Protein AF-A0A3A3EQU9-F1 (afdb_monomer)

pLDDT: mean 72.27, std 22.23, range [27.16, 93.19]

Structure (mmCIF, N/CA/C/O backbone):
data_AF-A0A3A3EQU9-F1
#
_entry.id   AF-A0A3A3EQU9-F1
#
loop_
_atom_site.group_PDB
_atom_site.id
_atom_site.type_symbol
_atom_site.label_atom_id
_atom_site.label_alt_id
_atom_site.label_comp_id
_atom_site.label_asym_id
_atom_site.label_entity_id
_atom_site.label_seq_id
_atom_site.pdbx_PDB_ins_code
_atom_site.Cartn_x
_atom_site.Cartn_y
_atom_site.Cartn_z
_atom_site.occupancy
_atom_site.B_iso_or_equiv
_atom_site.auth_seq_id
_atom_site.auth_comp_id
_atom_site.auth_asym_id
_atom_site.auth_atom_id
_atom_site.pdbx_PDB_model_num
ATOM 1 N N . MET A 1 1 ? 1.429 27.288 -33.526 1.00 40.06 1 MET A N 1
ATOM 2 C CA . MET A 1 1 ? 0.238 26.461 -33.248 1.00 40.06 1 MET A CA 1
ATOM 3 C C . MET A 1 1 ? 0.697 25.029 -33.011 1.00 40.06 1 MET A C 1
ATOM 5 O O . MET A 1 1 ? 0.855 24.296 -33.966 1.00 40.06 1 MET A O 1
ATOM 9 N N . PHE A 1 2 ? 0.957 24.653 -31.758 1.00 28.98 2 PHE A N 1
ATOM 10 C CA . PHE A 1 2 ? 0.965 23.256 -31.315 1.00 28.98 2 PHE A CA 1
ATOM 11 C C . PHE A 1 2 ? 0.382 23.231 -29.905 1.00 28.98 2 PHE A C 1
ATOM 13 O O . PHE A 1 2 ? 0.707 24.063 -29.060 1.00 28.98 2 PHE A O 1
ATOM 20 N N . LYS A 1 3 ? -0.627 22.377 -29.758 1.00 27.16 3 LYS A N 1
ATOM 21 C CA . LYS A 1 3 ? -1.612 22.348 -28.683 1.00 27.16 3 LYS A CA 1
ATOM 22 C C . LYS A 1 3 ? -1.062 21.659 -27.434 1.00 27.16 3 LYS A C 1
ATOM 24 O O . LYS A 1 3 ? -0.325 20.685 -27.522 1.00 27.16 3 LYS A O 1
ATOM 29 N N . LYS A 1 4 ? -1.521 22.186 -26.296 1.00 39.56 4 LYS A N 1
ATOM 30 C CA . LYS A 1 4 ? -1.505 21.641 -24.934 1.00 39.56 4 LYS A CA 1
ATOM 31 C C . LYS A 1 4 ? -1.484 20.106 -24.891 1.00 39.56 4 LYS A C 1
ATOM 33 O O . LYS A 1 4 ? -2.463 19.477 -25.285 1.00 39.56 4 LYS A O 1
ATOM 38 N N . ILE A 1 5 ? -0.432 19.545 -24.296 1.00 37.97 5 ILE A N 1
ATOM 39 C CA . ILE A 1 5 ? -0.501 18.250 -23.619 1.00 37.97 5 ILE A CA 1
ATOM 40 C C . ILE A 1 5 ? -0.378 18.533 -22.119 1.00 37.97 5 ILE A C 1
ATOM 42 O O . ILE A 1 5 ? 0.567 19.146 -21.634 1.00 37.97 5 ILE A O 1
ATOM 46 N N . THR A 1 6 ? -1.460 18.165 -21.452 1.00 34.75 6 THR A N 1
ATOM 47 C CA . THR A 1 6 ? -1.853 18.259 -20.047 1.00 34.75 6 THR A CA 1
ATOM 48 C C . THR A 1 6 ? -0.735 18.094 -19.016 1.00 34.75 6 THR A C 1
ATOM 50 O O . THR A 1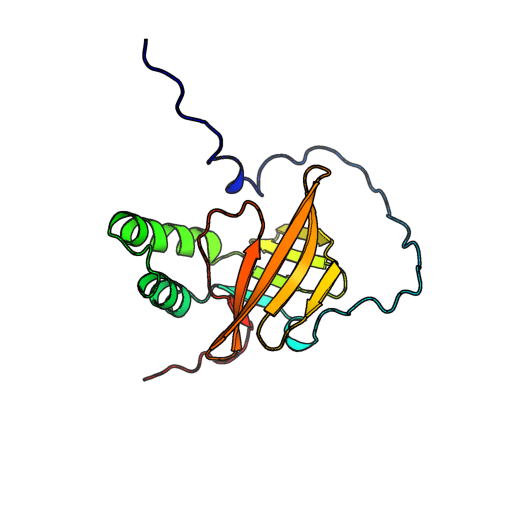 6 ? -0.224 17.003 -18.780 1.00 34.75 6 THR A O 1
ATOM 53 N N . PHE A 1 7 ? -0.489 19.191 -18.303 1.00 32.81 7 PHE A N 1
ATOM 54 C CA . PHE A 1 7 ? 0.345 19.360 -17.109 1.00 32.81 7 PHE A CA 1
ATOM 55 C C . PHE A 1 7 ? -0.277 18.717 -15.842 1.00 32.81 7 PHE A C 1
ATOM 57 O O . PHE A 1 7 ? -0.154 19.253 -14.750 1.00 32.81 7 PHE A O 1
ATOM 64 N N . ASN A 1 8 ? -0.987 17.588 -15.975 1.00 29.30 8 ASN A N 1
ATOM 65 C CA . ASN A 1 8 ? -1.735 16.958 -14.869 1.00 29.30 8 ASN A CA 1
ATOM 66 C C . ASN A 1 8 ? -1.051 15.717 -14.274 1.00 29.30 8 ASN A C 1
ATOM 68 O O . ASN A 1 8 ? -1.497 15.211 -13.252 1.00 29.30 8 ASN A O 1
ATOM 72 N N . ALA A 1 9 ? 0.044 15.232 -14.867 1.00 34.31 9 ALA A N 1
ATOM 73 C CA . ALA A 1 9 ? 0.765 14.058 -14.357 1.00 34.31 9 ALA A CA 1
ATOM 74 C C . ALA A 1 9 ? 1.840 14.399 -13.307 1.00 34.31 9 ALA A C 1
ATOM 76 O O . ALA A 1 9 ? 2.336 13.509 -12.626 1.00 34.31 9 ALA A O 1
ATOM 77 N N . ILE A 1 10 ? 2.193 15.681 -13.159 1.00 34.59 10 ILE A N 1
ATOM 78 C CA . ILE A 1 10 ? 3.222 16.130 -12.207 1.00 34.59 10 ILE A CA 1
ATOM 79 C C . ILE A 1 10 ? 2.636 16.305 -10.795 1.00 34.59 10 ILE A C 1
ATOM 81 O O . ILE A 1 10 ? 3.365 16.210 -9.817 1.00 34.59 10 ILE A O 1
ATOM 85 N N . VAL A 1 11 ? 1.316 16.460 -10.658 1.00 35.59 11 VAL A N 1
ATOM 86 C CA . VAL A 1 11 ? 0.663 16.781 -9.374 1.00 35.59 11 VAL A CA 1
ATOM 87 C C . VAL A 1 11 ? 0.610 15.592 -8.402 1.00 35.59 11 VAL A C 1
ATOM 89 O O . VAL A 1 11 ? 0.562 15.798 -7.199 1.00 35.59 11 VAL A O 1
ATOM 92 N N . LEU A 1 12 ? 0.735 14.348 -8.871 1.00 33.78 12 LEU A N 1
ATOM 93 C CA . LEU A 1 12 ? 0.678 13.167 -7.991 1.00 33.78 12 LEU A CA 1
ATOM 94 C C . LEU A 1 12 ? 2.035 12.658 -7.492 1.00 33.78 12 LEU A C 1
ATOM 96 O O . LEU A 1 12 ? 2.086 11.783 -6.633 1.00 33.78 12 LEU A O 1
ATOM 100 N N . LEU A 1 13 ? 3.126 13.251 -7.980 1.00 34.69 13 LEU A N 1
ATOM 101 C CA . LEU A 1 13 ? 4.461 13.119 -7.385 1.00 34.69 13 LEU A CA 1
ATOM 102 C C . LEU A 1 13 ? 4.712 14.204 -6.318 1.00 34.69 13 LEU A C 1
ATOM 104 O O . LEU A 1 13 ? 5.727 14.180 -5.627 1.00 34.69 13 LEU A O 1
ATOM 108 N N . VAL A 1 14 ? 3.761 15.135 -6.157 1.00 35.41 14 VAL A N 1
ATOM 109 C CA . VAL A 1 14 ? 3.770 16.221 -5.172 1.00 35.41 14 VAL A CA 1
ATOM 110 C C . VAL A 1 14 ? 2.799 15.885 -4.038 1.00 35.41 14 VAL A C 1
ATOM 112 O O . VAL A 1 14 ? 1.876 16.626 -3.742 1.00 35.41 14 VAL A O 1
ATOM 115 N N . PHE A 1 15 ? 3.061 14.791 -3.325 1.00 35.91 15 PHE A N 1
ATOM 116 C CA . PHE A 1 15 ? 2.687 14.729 -1.905 1.00 35.91 15 PHE A CA 1
ATOM 117 C C . PHE A 1 15 ? 3.688 15.512 -1.026 1.00 35.91 15 PHE A C 1
ATOM 119 O O . PHE A 1 15 ? 3.669 15.383 0.189 1.00 35.91 15 PHE A O 1
ATOM 126 N N . ASN A 1 16 ? 4.572 16.335 -1.622 1.00 33.75 16 ASN A N 1
ATOM 127 C CA . ASN A 1 16 ? 5.694 16.956 -0.909 1.00 33.75 16 ASN A CA 1
ATOM 128 C C . ASN A 1 16 ? 5.838 18.487 -0.994 1.00 33.75 16 ASN A C 1
ATOM 130 O O . ASN A 1 16 ? 6.739 19.010 -0.346 1.00 33.75 16 ASN A O 1
ATOM 134 N N . LEU A 1 17 ? 5.020 19.252 -1.728 1.00 39.00 17 LEU A N 1
ATOM 135 C CA . LEU A 1 17 ? 5.214 20.714 -1.801 1.00 39.00 17 LEU A CA 1
ATOM 136 C C . LEU A 1 17 ? 3.897 21.477 -2.010 1.00 39.00 17 LEU A C 1
ATOM 138 O O . LEU A 1 17 ? 3.588 21.881 -3.123 1.00 39.00 17 LEU A O 1
ATOM 142 N N . THR A 1 18 ? 3.127 21.679 -0.938 1.00 35.62 18 THR A N 1
ATOM 143 C CA . THR A 1 18 ? 2.531 22.980 -0.546 1.00 35.62 18 THR A CA 1
ATOM 144 C C . THR A 1 18 ? 1.682 22.804 0.719 1.00 35.62 18 THR A C 1
ATOM 146 O O . THR A 1 18 ? 0.470 22.670 0.659 1.00 35.62 18 THR A O 1
ATOM 149 N N . PHE A 1 19 ? 2.316 22.864 1.892 1.00 37.22 19 PHE A N 1
ATOM 150 C CA . PHE A 1 19 ? 1.612 23.216 3.128 1.00 37.22 19 PHE A CA 1
ATOM 151 C C . PHE A 1 19 ? 2.365 24.355 3.813 1.00 37.22 19 PHE A C 1
ATOM 153 O O . PHE A 1 19 ? 3.225 24.152 4.664 1.00 37.22 19 PHE A O 1
ATOM 160 N N . TYR A 1 20 ? 2.038 25.578 3.403 1.00 36.69 20 TYR A N 1
ATOM 161 C CA . TYR A 1 20 ? 2.008 26.709 4.320 1.00 36.69 20 TYR A CA 1
ATOM 162 C C . TYR A 1 20 ? 0.534 26.993 4.578 1.00 36.69 20 TYR A C 1
ATOM 164 O O . TYR A 1 20 ? -0.119 27.580 3.725 1.00 36.69 20 TYR A O 1
ATOM 172 N N . GLN A 1 21 ? 0.021 26.564 5.728 1.00 31.61 21 GLN A N 1
ATOM 173 C CA . GLN A 1 21 ? -0.722 27.422 6.649 1.00 31.61 21 GLN A CA 1
ATOM 174 C C . GLN A 1 21 ? -1.161 26.618 7.869 1.00 31.61 21 GLN A C 1
ATOM 176 O O . GLN A 1 21 ? -1.680 25.510 7.780 1.00 31.61 21 GLN A O 1
ATOM 181 N N . ALA A 1 22 ? -0.901 27.217 9.023 1.00 38.62 22 ALA A N 1
ATOM 182 C CA . ALA A 1 22 ? -1.367 26.773 10.312 1.00 38.62 22 ALA A CA 1
ATOM 183 C C . ALA A 1 22 ? -2.897 26.681 10.340 1.00 38.62 22 ALA A C 1
ATOM 185 O O . ALA A 1 22 ? -3.580 27.652 10.031 1.00 38.62 22 ALA A O 1
ATOM 186 N N . SER A 1 23 ? -3.420 25.569 10.842 1.00 32.91 23 SER A N 1
ATOM 187 C CA . SER A 1 23 ? -4.441 25.634 11.883 1.00 32.91 23 SER A CA 1
ATOM 188 C C . SER A 1 23 ? -4.410 24.339 12.686 1.00 32.91 23 SER A C 1
ATOM 190 O O . SER A 1 23 ? -4.533 23.241 12.155 1.00 32.91 23 SER A O 1
ATOM 192 N N . ALA A 1 24 ? -4.186 24.482 13.989 1.00 38.44 24 ALA A N 1
ATOM 193 C CA . ALA A 1 24 ? -4.546 23.459 14.945 1.00 38.44 24 ALA A CA 1
ATOM 194 C C . ALA A 1 24 ? -6.077 23.401 14.964 1.00 38.44 24 ALA A C 1
ATOM 196 O O . ALA A 1 24 ? -6.722 24.297 15.508 1.00 38.44 24 ALA A O 1
ATOM 197 N N . GLN A 1 25 ? -6.660 22.382 14.345 1.00 31.98 25 GLN A N 1
ATOM 198 C CA . GLN A 1 25 ? -8.048 22.016 14.579 1.00 31.98 25 GLN A CA 1
ATOM 199 C C . GLN A 1 25 ? -8.076 20.570 15.054 1.00 31.98 25 GLN A C 1
ATOM 201 O O . GLN A 1 25 ? -7.999 19.616 14.290 1.00 31.98 25 GLN A O 1
ATOM 206 N N . THR A 1 26 ? -8.152 20.433 16.375 1.00 36.81 26 THR A N 1
ATOM 207 C CA . THR A 1 26 ? -8.598 19.221 17.050 1.00 36.81 26 THR A CA 1
ATOM 208 C C . THR A 1 26 ? -9.982 18.861 16.519 1.00 36.81 26 THR A C 1
ATOM 210 O O . THR A 1 26 ? -10.977 19.462 16.931 1.00 36.81 26 THR A O 1
ATOM 213 N N . HIS A 1 27 ? -10.058 17.895 15.606 1.00 35.31 27 HIS A N 1
ATOM 214 C CA . HIS A 1 27 ? -11.323 17.260 15.273 1.00 35.31 27 HIS A CA 1
ATOM 215 C C . HIS A 1 27 ? -11.749 16.418 16.477 1.00 35.31 27 HIS A C 1
ATOM 217 O O . HIS A 1 27 ? -11.174 15.374 16.779 1.00 35.31 27 HIS A O 1
ATOM 223 N N . GLN A 1 28 ? -12.732 16.931 17.215 1.00 32.22 28 GLN A N 1
ATOM 224 C CA . GLN A 1 28 ? -13.440 16.175 18.236 1.00 32.22 28 GLN A CA 1
ATOM 225 C C . GLN A 1 28 ? -14.074 14.948 17.577 1.00 32.22 28 GLN A C 1
ATOM 227 O O . GLN A 1 28 ? -14.855 15.070 16.633 1.00 32.22 28 GLN A O 1
ATOM 232 N N . ALA A 1 29 ? -13.721 13.771 18.089 1.00 35.69 29 ALA A N 1
ATOM 233 C CA . ALA A 1 29 ? -14.305 12.503 17.693 1.00 35.69 29 ALA A CA 1
ATOM 234 C C . ALA A 1 29 ? -15.816 12.517 17.974 1.00 35.69 29 ALA A C 1
ATOM 236 O O . ALA A 1 29 ? -16.253 12.492 19.127 1.00 35.69 29 ALA A O 1
ATOM 237 N N . VAL A 1 30 ? -16.621 12.551 16.912 1.00 34.62 30 VAL A N 1
ATOM 238 C CA . VAL A 1 30 ? -18.055 12.265 16.993 1.00 34.62 30 VAL A CA 1
ATOM 239 C C . VAL A 1 30 ? -18.191 10.754 17.145 1.00 34.62 30 VAL A C 1
ATOM 241 O O . VAL A 1 30 ? -18.078 9.999 16.182 1.00 34.62 30 VAL A O 1
ATOM 244 N N . SER A 1 31 ? -18.392 10.312 18.385 1.00 33.41 31 SER A N 1
ATOM 245 C CA . SER A 1 31 ? -18.637 8.913 18.728 1.00 33.41 31 SER A CA 1
ATOM 246 C C . SER A 1 31 ? -20.008 8.475 18.210 1.00 33.41 31 SER A C 1
ATOM 248 O O . SER A 1 31 ? -21.036 8.630 18.864 1.00 33.41 31 SER A O 1
ATOM 250 N N . SER A 1 32 ? -20.016 7.910 17.007 1.00 33.59 32 SER A N 1
ATOM 251 C CA . SER A 1 32 ? -21.147 7.140 16.493 1.00 33.59 32 SER A CA 1
ATOM 252 C C . SER A 1 32 ? -20.857 5.673 16.784 1.00 33.59 32 SER A C 1
ATOM 254 O O . SER A 1 32 ? -19.922 5.115 16.219 1.00 33.59 32 SER A O 1
ATOM 256 N N . ILE A 1 33 ? -21.630 5.037 17.667 1.00 36.69 33 ILE A N 1
ATOM 257 C CA . ILE A 1 33 ? -21.578 3.582 17.869 1.00 36.69 33 ILE A CA 1
ATOM 258 C C . ILE A 1 33 ? -22.206 2.929 16.630 1.00 36.69 33 ILE A C 1
ATOM 260 O O . ILE A 1 33 ? -23.379 2.572 16.616 1.00 36.69 33 ILE A O 1
ATOM 264 N N . ASN A 1 34 ? -21.426 2.831 15.561 1.00 39.75 34 ASN A N 1
ATOM 265 C CA . ASN A 1 34 ? -21.659 1.907 14.465 1.00 39.75 34 ASN A CA 1
ATOM 266 C C . ASN A 1 34 ? -20.733 0.709 14.695 1.00 39.75 34 ASN A C 1
ATOM 268 O O . ASN A 1 34 ? -19.651 0.868 15.259 1.00 39.75 34 ASN A O 1
ATOM 272 N N . ASN A 1 35 ? -21.127 -0.489 14.261 1.00 46.19 35 ASN A N 1
ATOM 273 C CA . ASN A 1 35 ? -20.192 -1.607 14.100 1.00 46.19 35 ASN A CA 1
ATOM 274 C C . ASN A 1 35 ? -19.197 -1.242 12.983 1.00 46.19 35 ASN A C 1
ATOM 276 O O . ASN A 1 35 ? -19.287 -1.751 11.866 1.00 46.19 35 ASN A O 1
ATOM 280 N N . GLU A 1 36 ? -18.313 -0.284 13.245 1.00 62.53 36 GLU A N 1
ATOM 281 C CA . GLU A 1 36 ? -17.273 0.116 12.320 1.00 62.53 36 GLU A CA 1
ATOM 282 C C . GLU A 1 36 ? -16.295 -1.045 12.219 1.00 62.53 36 GLU A C 1
ATOM 284 O O . GLU A 1 36 ? -15.800 -1.572 13.219 1.00 62.53 36 GLU A O 1
ATOM 289 N N . LEU A 1 37 ? -16.082 -1.501 10.986 1.00 79.31 37 LEU A N 1
ATOM 290 C CA . LEU A 1 37 ? -15.053 -2.481 10.701 1.00 79.31 37 LEU A CA 1
ATOM 291 C C . LEU A 1 37 ? -13.727 -1.891 11.184 1.00 79.31 37 LEU A C 1
ATOM 293 O O . LEU A 1 37 ? -13.316 -0.824 10.733 1.00 79.31 37 LEU A O 1
ATOM 297 N N . SER A 1 38 ? -13.071 -2.575 12.113 1.00 84.75 38 SER A N 1
ATOM 298 C CA . SER A 1 38 ? -11.769 -2.156 12.613 1.00 84.75 38 SER A CA 1
ATOM 299 C C . SER A 1 38 ? -10.664 -2.581 11.655 1.00 84.75 38 SER A C 1
ATOM 301 O O . SER A 1 38 ? -10.773 -3.584 10.945 1.00 84.75 38 SER A O 1
ATOM 303 N N . VAL A 1 39 ? -9.568 -1.822 11.643 1.00 86.81 39 VAL A N 1
ATOM 304 C CA . VAL A 1 39 ? -8.387 -2.175 10.852 1.00 86.81 39 VAL A CA 1
ATOM 305 C C . VAL A 1 39 ? -7.849 -3.536 11.316 1.00 86.81 39 VAL A C 1
ATOM 307 O O . VAL A 1 39 ? -7.601 -3.713 12.510 1.00 86.81 39 VAL A O 1
ATOM 310 N N . PRO A 1 40 ? -7.654 -4.501 10.398 1.00 89.50 40 PRO A N 1
ATOM 311 C CA . PRO A 1 40 ? -7.153 -5.826 10.729 1.00 89.50 40 PRO A CA 1
ATOM 312 C C . PRO A 1 40 ? -5.801 -5.761 11.434 1.00 89.50 40 PRO A C 1
ATOM 314 O O . PRO A 1 40 ? -4.895 -5.069 10.968 1.00 89.50 40 PRO A O 1
ATOM 317 N N . GLU A 1 41 ? -5.624 -6.562 12.486 1.00 90.31 41 GLU A N 1
ATOM 318 C CA . GLU A 1 41 ? -4.375 -6.613 13.263 1.00 90.31 41 GLU A CA 1
ATOM 319 C C . GLU A 1 41 ? -3.137 -6.885 12.400 1.00 90.31 41 GLU A C 1
ATOM 321 O O . GLU A 1 41 ? -2.061 -6.356 12.665 1.00 90.31 41 GLU A O 1
ATOM 326 N N . GLU A 1 42 ? -3.283 -7.670 11.328 1.00 88.69 42 GLU A N 1
ATOM 327 C CA . GLU A 1 42 ? -2.183 -7.953 10.404 1.00 88.69 42 GLU A CA 1
ATOM 328 C C . GLU A 1 42 ? -1.641 -6.703 9.697 1.00 88.69 42 GLU A C 1
ATOM 330 O O . GLU A 1 42 ? -0.456 -6.674 9.361 1.00 88.69 42 GLU A O 1
ATOM 335 N N . LEU A 1 43 ? -2.476 -5.677 9.491 1.00 91.25 43 LEU A N 1
ATOM 336 C CA . LEU A 1 43 ? -2.071 -4.421 8.868 1.00 91.25 43 LEU A CA 1
ATOM 337 C C . LEU A 1 43 ? -1.405 -3.465 9.854 1.00 91.25 43 LEU A C 1
ATOM 339 O O . LEU A 1 43 ? -0.606 -2.652 9.390 1.00 91.25 43 LEU A O 1
ATOM 343 N N . LEU A 1 44 ? -1.681 -3.587 11.163 1.00 92.25 44 LEU A N 1
ATOM 344 C CA . LEU A 1 44 ? -1.225 -2.698 12.246 1.00 92.25 44 LEU A CA 1
ATOM 345 C C . LEU A 1 44 ? 0.284 -2.809 12.503 1.00 92.25 44 LEU A C 1
ATOM 347 O O . LEU A 1 44 ? 0.768 -3.302 13.523 1.00 92.25 44 LEU A O 1
ATOM 351 N N . THR A 1 45 ? 1.061 -2.394 11.516 1.00 92.12 45 THR A N 1
ATOM 352 C CA . THR A 1 45 ? 2.511 -2.466 11.499 1.00 92.12 45 THR A CA 1
ATOM 353 C C . THR A 1 45 ? 3.064 -1.475 10.481 1.00 92.12 45 THR A C 1
ATOM 355 O O . THR A 1 45 ? 2.329 -0.760 9.799 1.00 92.12 45 THR A O 1
ATOM 358 N N . THR A 1 46 ? 4.388 -1.422 10.386 1.00 92.75 46 THR A N 1
ATOM 359 C CA . THR A 1 46 ? 5.079 -0.663 9.351 1.00 92.75 46 THR A CA 1
ATOM 360 C C . THR A 1 46 ? 5.380 -1.565 8.165 1.00 92.75 46 THR A C 1
ATOM 362 O O . THR A 1 46 ? 5.948 -2.649 8.310 1.00 92.75 46 THR A O 1
ATOM 365 N N . TRP A 1 47 ? 5.035 -1.073 6.989 1.00 92.12 47 TRP A N 1
ATOM 366 C CA . TRP A 1 47 ? 5.250 -1.687 5.697 1.00 92.12 47 TRP A CA 1
ATOM 367 C C . TRP A 1 47 ? 6.286 -0.880 4.923 1.00 92.12 47 TRP A C 1
ATOM 369 O O . TRP A 1 47 ? 6.252 0.350 4.907 1.00 92.12 47 TRP A O 1
ATOM 379 N N . GLU A 1 48 ? 7.221 -1.576 4.294 1.00 91.38 48 GLU A N 1
ATOM 380 C CA . GLU A 1 48 ? 8.284 -0.986 3.482 1.00 91.38 48 GLU A CA 1
ATOM 381 C C . GLU A 1 48 ? 8.189 -1.545 2.063 1.00 91.38 48 GLU A C 1
ATOM 383 O O . GLU A 1 48 ? 7.565 -2.581 1.847 1.00 91.38 48 GLU A O 1
ATOM 388 N N . LEU A 1 49 ? 8.777 -0.870 1.079 1.00 90.19 49 LEU A N 1
ATOM 389 C CA . LEU A 1 49 ? 8.789 -1.358 -0.299 1.00 90.19 49 LEU A CA 1
ATOM 390 C C . LEU A 1 49 ? 9.697 -2.590 -0.425 1.00 90.19 49 LEU A C 1
ATOM 392 O O . LEU A 1 49 ? 10.847 -2.574 0.019 1.00 90.19 49 LEU A O 1
ATOM 396 N N . ASP A 1 50 ? 9.198 -3.660 -1.053 1.00 89.62 50 ASP A N 1
ATOM 397 C CA . ASP A 1 50 ? 10.005 -4.836 -1.390 1.00 89.62 50 ASP A CA 1
ATOM 398 C C . ASP A 1 50 ? 10.471 -4.732 -2.842 1.00 89.62 50 ASP A C 1
ATOM 400 O O . ASP A 1 50 ? 9.711 -5.007 -3.768 1.00 89.62 50 ASP A O 1
ATOM 404 N N . GLU A 1 51 ? 11.712 -4.299 -3.053 1.00 88.69 51 GLU A N 1
ATOM 405 C CA . GLU A 1 51 ? 12.224 -3.955 -4.387 1.00 88.69 51 GLU A CA 1
ATOM 406 C C . GLU A 1 51 ? 12.200 -5.142 -5.350 1.00 88.69 51 GLU A C 1
ATOM 408 O O . GLU A 1 51 ? 11.668 -5.035 -6.458 1.00 88.69 51 GLU A O 1
ATOM 413 N N . ALA A 1 52 ? 12.753 -6.280 -4.918 1.00 87.56 52 ALA A N 1
ATOM 414 C CA . ALA A 1 52 ? 12.862 -7.475 -5.746 1.00 87.56 52 ALA A CA 1
ATOM 415 C C . ALA A 1 52 ? 11.470 -8.008 -6.096 1.00 87.56 52 ALA A C 1
ATOM 417 O O . ALA A 1 52 ? 11.146 -8.184 -7.271 1.00 87.56 52 ALA A O 1
ATOM 418 N N . ALA A 1 53 ? 10.606 -8.159 -5.087 1.00 87.00 53 ALA A N 1
ATOM 419 C CA . ALA A 1 53 ? 9.247 -8.636 -5.298 1.00 87.00 53 ALA A CA 1
ATOM 420 C C . ALA A 1 53 ? 8.405 -7.662 -6.134 1.00 87.00 53 ALA A C 1
ATOM 422 O O . ALA A 1 53 ? 7.622 -8.114 -6.963 1.00 87.00 53 ALA A O 1
ATOM 423 N N . SER A 1 54 ? 8.563 -6.347 -5.956 1.00 85.62 54 SER A N 1
ATOM 424 C CA . SER A 1 54 ? 7.851 -5.339 -6.754 1.00 85.62 54 SER A CA 1
ATOM 425 C C . SER A 1 54 ? 8.260 -5.400 -8.223 1.00 85.62 54 SER A C 1
ATOM 427 O O . SER A 1 54 ? 7.401 -5.371 -9.102 1.00 85.62 54 SER A O 1
ATOM 429 N N . MET A 1 55 ? 9.558 -5.550 -8.503 1.00 87.88 55 MET A N 1
ATOM 430 C CA . MET A 1 55 ? 10.064 -5.719 -9.865 1.00 87.88 55 MET A CA 1
ATOM 431 C C . MET A 1 55 ? 9.541 -7.014 -10.504 1.00 87.88 55 MET A C 1
ATOM 433 O O . MET A 1 55 ? 9.063 -7.001 -11.637 1.00 87.88 55 MET A O 1
ATOM 437 N N . GLU A 1 56 ? 9.601 -8.136 -9.786 1.00 87.25 56 GLU A N 1
ATOM 438 C CA . GLU A 1 56 ? 9.067 -9.415 -10.268 1.00 87.25 56 GLU A CA 1
ATOM 439 C C . GLU A 1 56 ? 7.555 -9.379 -10.487 1.00 87.25 56 GLU A C 1
ATOM 441 O O . GLU A 1 56 ? 7.054 -9.948 -11.457 1.00 87.25 56 GLU A O 1
ATOM 446 N N . TYR A 1 57 ? 6.825 -8.709 -9.599 1.00 83.38 57 TYR A N 1
ATOM 447 C CA . TYR A 1 57 ? 5.387 -8.526 -9.715 1.00 83.38 57 TYR A CA 1
ATOM 448 C C . TYR A 1 57 ? 5.038 -7.689 -10.948 1.00 83.38 57 TYR A C 1
ATOM 450 O O . TYR A 1 57 ? 4.207 -8.103 -11.754 1.00 83.38 57 TYR A O 1
ATOM 458 N N . ALA A 1 58 ? 5.730 -6.567 -11.159 1.00 82.50 58 ALA A N 1
ATOM 459 C CA . ALA A 1 58 ? 5.519 -5.717 -12.324 1.00 82.50 58 ALA A CA 1
ATOM 460 C C . ALA A 1 58 ? 5.789 -6.447 -13.649 1.00 82.50 58 ALA A C 1
ATOM 462 O O . ALA A 1 58 ? 5.019 -6.291 -14.595 1.00 82.50 58 ALA A O 1
ATOM 463 N N . LYS A 1 59 ? 6.823 -7.299 -13.707 1.00 85.75 59 LYS A N 1
ATOM 464 C CA . LYS A 1 59 ? 7.140 -8.129 -14.886 1.00 85.75 59 LYS A CA 1
ATOM 465 C C . LYS A 1 59 ? 6.031 -9.113 -15.266 1.00 85.75 59 LYS A C 1
ATOM 467 O O . LYS A 1 59 ? 5.960 -9.522 -16.419 1.00 85.75 59 LYS A O 1
ATOM 472 N N . LYS A 1 60 ? 5.176 -9.503 -14.314 1.00 84.00 60 LYS A N 1
ATOM 473 C CA . LYS A 1 60 ? 4.029 -10.400 -14.544 1.00 84.00 60 LYS A CA 1
ATOM 474 C C . LYS A 1 60 ? 2.772 -9.659 -15.009 1.00 84.00 60 LYS A C 1
ATOM 476 O O . LYS A 1 60 ? 1.781 -10.301 -15.343 1.00 84.00 60 LYS A O 1
ATOM 481 N N . SER A 1 61 ? 2.787 -8.326 -15.011 1.00 78.75 61 SER A N 1
ATOM 482 C CA . SER A 1 61 ? 1.654 -7.514 -15.451 1.00 78.75 61 SER A CA 1
ATOM 483 C C . SER A 1 61 ? 1.452 -7.608 -16.963 1.00 78.75 61 SER A C 1
ATOM 485 O O . SER A 1 61 ? 2.411 -7.535 -17.730 1.00 78.75 61 SER A O 1
ATOM 487 N N . ALA A 1 62 ? 0.191 -7.647 -17.401 1.00 78.19 62 ALA A N 1
ATOM 488 C CA . ALA A 1 62 ? -0.173 -7.543 -18.8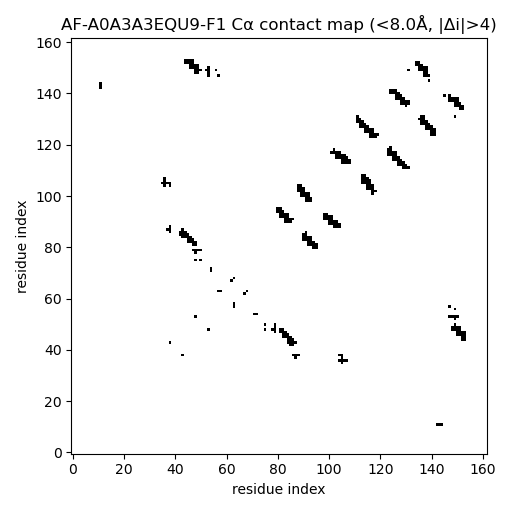17 1.00 78.19 62 ALA A CA 1
ATOM 489 C C . ALA A 1 62 ? 0.276 -6.214 -19.460 1.00 78.19 62 ALA A C 1
ATOM 491 O O . ALA A 1 62 ? 0.339 -6.103 -20.681 1.00 78.19 62 ALA A O 1
ATOM 492 N N . HIS A 1 63 ? 0.595 -5.205 -18.646 1.00 77.38 63 HIS A N 1
ATOM 493 C CA . HIS A 1 63 ? 1.065 -3.894 -19.095 1.00 77.38 63 HIS A CA 1
ATOM 494 C C . HIS A 1 63 ? 2.595 -3.777 -19.147 1.00 77.38 63 HIS A C 1
ATOM 496 O O . HIS A 1 63 ? 3.114 -2.686 -19.389 1.00 77.38 63 HIS A O 1
ATOM 502 N N . TRP A 1 64 ? 3.330 -4.867 -18.909 1.00 82.44 64 TRP A N 1
ATOM 503 C CA . TRP A 1 64 ? 4.786 -4.854 -18.975 1.00 82.44 64 TRP A CA 1
ATOM 504 C C . TRP A 1 64 ? 5.281 -4.606 -20.407 1.00 82.44 64 TRP A C 1
ATOM 506 O O . TRP A 1 64 ? 4.935 -5.327 -21.341 1.00 82.44 64 TRP A O 1
ATOM 516 N N . ASN A 1 65 ? 6.113 -3.581 -20.575 1.00 84.19 65 ASN A N 1
ATOM 517 C CA . ASN A 1 65 ? 6.771 -3.232 -21.831 1.00 84.19 65 ASN A CA 1
ATOM 518 C C . ASN A 1 65 ? 8.108 -2.524 -21.545 1.00 84.19 65 ASN A C 1
ATOM 520 O O . ASN A 1 65 ? 8.431 -2.238 -20.391 1.00 84.19 65 ASN A O 1
ATOM 524 N N . GLU A 1 66 ? 8.881 -2.222 -22.590 1.00 88.50 66 GLU A N 1
ATOM 525 C CA . GLU A 1 66 ? 10.200 -1.580 -22.469 1.00 88.50 66 GLU A CA 1
ATOM 526 C C . GLU A 1 66 ? 10.148 -0.231 -21.734 1.00 88.50 66 GLU A C 1
ATOM 528 O O . GLU A 1 66 ? 11.007 0.073 -20.906 1.00 88.50 66 GLU A O 1
ATOM 533 N N . HIS A 1 67 ? 9.105 0.565 -21.972 1.00 84.31 67 HIS A N 1
ATOM 534 C CA . HIS A 1 67 ? 8.934 1.843 -21.291 1.00 84.31 67 HIS A CA 1
ATOM 535 C C . HIS A 1 67 ? 8.755 1.658 -19.776 1.00 84.31 67 HIS A C 1
ATOM 537 O O . HIS A 1 67 ? 9.438 2.314 -18.988 1.00 84.31 67 HIS A O 1
ATOM 543 N N . ILE A 1 68 ? 7.903 0.718 -19.358 1.00 82.06 68 ILE A N 1
ATOM 544 C CA . ILE A 1 68 ? 7.705 0.380 -17.941 1.00 82.06 68 ILE A CA 1
ATOM 545 C C . ILE A 1 68 ? 8.981 -0.212 -17.336 1.00 82.06 68 ILE A C 1
ATOM 547 O O . ILE A 1 68 ? 9.352 0.163 -16.223 1.00 82.06 68 ILE A O 1
ATOM 551 N N . ALA A 1 69 ? 9.690 -1.068 -18.074 1.00 86.50 69 ALA A N 1
ATOM 552 C CA . ALA A 1 69 ? 10.958 -1.643 -17.636 1.00 86.50 69 ALA A CA 1
ATOM 553 C C . ALA A 1 69 ? 12.009 -0.568 -17.322 1.00 86.50 69 ALA A C 1
ATOM 555 O O . ALA A 1 69 ? 12.722 -0.677 -16.326 1.00 86.50 69 ALA A O 1
ATOM 556 N N . ASN A 1 70 ? 12.050 0.502 -18.119 1.00 86.81 70 ASN A N 1
ATOM 557 C CA . ASN A 1 70 ? 12.968 1.624 -17.928 1.00 86.81 70 ASN A CA 1
ATOM 558 C C . ASN A 1 70 ? 12.549 2.574 -16.791 1.00 86.81 70 ASN A C 1
ATOM 560 O O . ASN A 1 70 ? 13.404 3.201 -16.159 1.00 86.81 70 ASN A O 1
ATOM 564 N N . LEU A 1 71 ? 11.247 2.702 -16.515 1.00 84.38 71 LEU A N 1
ATOM 565 C CA . LEU A 1 71 ? 10.729 3.560 -15.443 1.00 84.38 71 LEU A CA 1
ATOM 566 C C . LEU A 1 71 ? 10.770 2.895 -14.065 1.00 84.38 71 LEU A C 1
ATOM 568 O O . LEU A 1 71 ? 11.026 3.572 -13.068 1.00 84.38 71 LEU A O 1
ATOM 572 N N . MET A 1 72 ? 10.544 1.583 -13.999 1.00 82.81 72 MET A N 1
ATOM 573 C CA . MET A 1 72 ? 10.365 0.856 -12.741 1.00 82.81 72 MET A CA 1
ATOM 574 C C . MET A 1 72 ? 11.533 1.021 -11.752 1.00 82.81 72 MET A C 1
ATOM 576 O O . MET A 1 72 ? 11.260 1.311 -10.588 1.00 82.81 72 MET A O 1
ATOM 580 N N . PRO A 1 73 ? 12.820 0.928 -12.153 1.00 87.31 73 PRO A N 1
ATOM 581 C CA . PRO A 1 73 ? 13.932 1.126 -11.222 1.00 87.31 73 PRO A CA 1
ATOM 582 C C . PRO A 1 73 ? 13.938 2.520 -10.590 1.00 87.31 73 PRO A C 1
ATOM 584 O O . PRO A 1 73 ? 14.200 2.653 -9.397 1.00 87.31 73 PRO A O 1
ATOM 587 N N . LYS A 1 74 ? 13.608 3.559 -11.371 1.00 86.69 74 LYS A N 1
ATOM 588 C CA . LYS A 1 74 ? 13.537 4.939 -10.873 1.00 86.69 74 LYS A CA 1
ATOM 589 C C . LYS A 1 74 ? 12.403 5.090 -9.869 1.00 86.69 74 LYS A C 1
ATOM 591 O O . LYS A 1 74 ? 12.611 5.648 -8.800 1.00 86.69 74 LYS A O 1
ATOM 596 N N . LEU A 1 75 ? 11.234 4.541 -10.189 1.00 82.75 75 LEU A N 1
ATOM 597 C CA . LEU A 1 75 ? 10.086 4.573 -9.292 1.00 82.75 75 LEU A CA 1
ATOM 598 C C . LEU A 1 75 ? 10.366 3.835 -7.979 1.00 82.75 75 LEU A C 1
ATOM 600 O O . LEU A 1 75 ? 10.073 4.361 -6.910 1.00 82.75 75 LEU A O 1
ATOM 604 N N . ILE A 1 76 ? 10.982 2.654 -8.045 1.00 85.56 76 ILE A N 1
ATOM 605 C CA . ILE A 1 76 ? 11.404 1.910 -6.857 1.00 85.56 76 ILE A CA 1
ATOM 606 C C . ILE A 1 76 ? 12.389 2.738 -6.028 1.00 85.56 76 ILE A C 1
ATOM 608 O O . ILE A 1 76 ? 12.189 2.883 -4.826 1.00 85.56 76 ILE A O 1
ATOM 612 N N . ALA A 1 77 ? 13.414 3.324 -6.653 1.00 85.94 77 ALA A N 1
ATOM 613 C CA . ALA A 1 77 ? 14.408 4.130 -5.951 1.00 85.94 77 ALA A CA 1
ATOM 614 C C . ALA A 1 77 ? 13.779 5.331 -5.224 1.00 85.94 77 ALA A C 1
ATOM 616 O O . ALA A 1 77 ? 14.117 5.583 -4.071 1.00 85.94 77 ALA A O 1
ATOM 61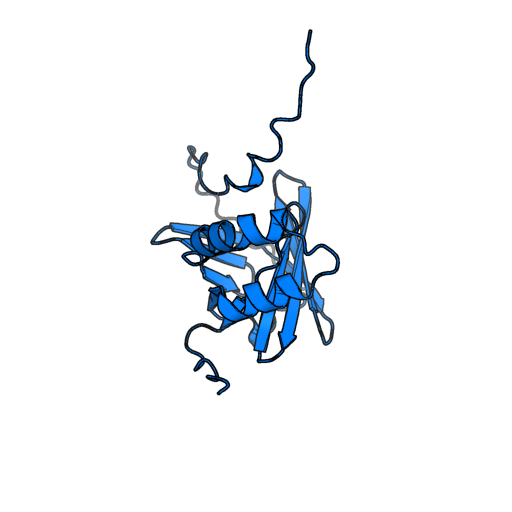7 N N . THR A 1 78 ? 12.829 6.024 -5.860 1.00 82.69 78 THR A N 1
ATOM 618 C CA . THR A 1 78 ? 12.117 7.158 -5.250 1.00 82.69 78 THR A CA 1
ATOM 619 C C . THR A 1 78 ? 11.210 6.732 -4.092 1.00 82.69 78 THR A C 1
ATOM 621 O O . THR A 1 78 ? 11.108 7.455 -3.109 1.00 82.69 78 THR A O 1
ATOM 624 N N . ASN A 1 79 ? 10.569 5.563 -4.171 1.00 82.31 79 ASN A N 1
ATOM 625 C CA . ASN A 1 79 ? 9.589 5.131 -3.167 1.00 82.31 79 ASN A CA 1
ATOM 626 C C . ASN A 1 79 ? 10.185 4.251 -2.054 1.00 82.31 79 ASN A C 1
ATOM 628 O O . ASN A 1 79 ? 9.560 4.082 -1.013 1.00 82.31 79 ASN A O 1
ATOM 632 N N . LYS A 1 80 ? 11.398 3.707 -2.217 1.00 85.19 80 LYS A N 1
ATOM 633 C CA . LYS A 1 80 ? 12.038 2.795 -1.245 1.00 85.19 80 LYS A CA 1
ATOM 634 C C . LYS A 1 80 ? 12.230 3.407 0.146 1.00 85.19 80 LYS A C 1
ATOM 636 O O . LYS A 1 80 ? 12.231 2.693 1.145 1.00 85.19 80 LYS A O 1
ATOM 641 N N . GLN A 1 81 ? 12.422 4.719 0.207 1.00 84.75 81 GLN A N 1
ATOM 642 C CA . GLN A 1 81 ? 12.594 5.467 1.453 1.00 84.75 81 GLN A CA 1
ATOM 643 C C . GLN A 1 81 ? 11.280 5.728 2.200 1.00 84.75 81 GLN A C 1
ATOM 645 O O . GLN A 1 81 ? 11.315 6.110 3.371 1.00 84.75 81 GLN A O 1
ATOM 650 N N . ILE A 1 82 ? 10.143 5.515 1.533 1.00 85.88 82 ILE A N 1
ATOM 651 C CA . ILE A 1 82 ? 8.813 5.752 2.076 1.00 85.88 82 ILE A CA 1
ATOM 652 C C . ILE A 1 82 ? 8.352 4.507 2.836 1.00 85.88 82 ILE A C 1
ATOM 654 O O . ILE A 1 82 ? 8.418 3.383 2.333 1.00 85.88 82 ILE A O 1
ATOM 658 N N . LYS A 1 83 ? 7.866 4.7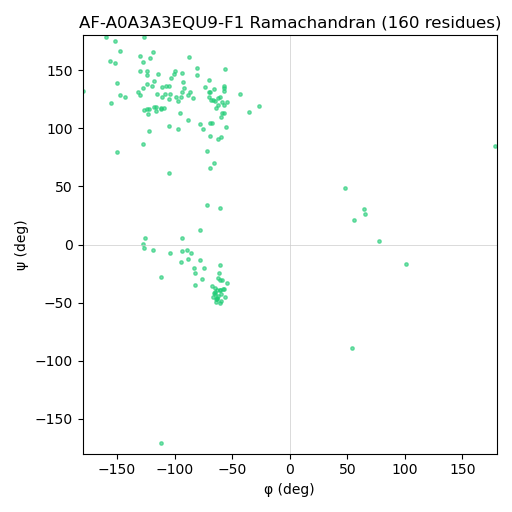12 4.060 1.00 89.38 83 LYS A N 1
ATOM 659 C CA . LYS A 1 83 ? 7.263 3.663 4.890 1.00 89.38 83 LYS A CA 1
ATOM 660 C C . LYS A 1 83 ? 5.793 3.963 5.104 1.00 89.38 83 LYS A C 1
ATOM 662 O O . LYS A 1 83 ? 5.419 5.121 5.252 1.00 89.38 83 LYS A O 1
ATOM 667 N N . TYR A 1 84 ? 4.986 2.917 5.189 1.00 89.94 84 TYR A N 1
ATOM 668 C CA . TYR A 1 84 ? 3.546 3.021 5.398 1.00 89.94 84 TYR A CA 1
ATOM 669 C C . TYR A 1 84 ? 3.189 2.352 6.718 1.00 89.94 84 TYR A C 1
ATOM 671 O O . TYR A 1 84 ? 3.432 1.161 6.900 1.00 89.94 84 TYR A O 1
ATOM 679 N N . ARG A 1 85 ? 2.637 3.103 7.664 1.00 91.50 85 ARG A N 1
ATOM 680 C CA . ARG A 1 85 ? 2.185 2.590 8.958 1.00 91.50 85 ARG A CA 1
ATOM 681 C C . ARG A 1 85 ? 0.668 2.680 9.007 1.00 91.50 85 ARG A C 1
ATOM 683 O O . ARG A 1 85 ? 0.131 3.778 8.965 1.00 91.50 85 ARG A O 1
ATOM 690 N N . PHE A 1 86 ? -0.011 1.542 9.096 1.00 91.00 86 PHE A N 1
ATOM 691 C CA . PHE A 1 86 ? -1.449 1.539 9.360 1.00 91.00 86 PHE A CA 1
ATOM 692 C C . PHE A 1 86 ? -1.681 1.540 10.865 1.00 91.00 86 PHE A C 1
ATOM 694 O O . PHE A 1 86 ? -1.133 0.703 11.584 1.00 9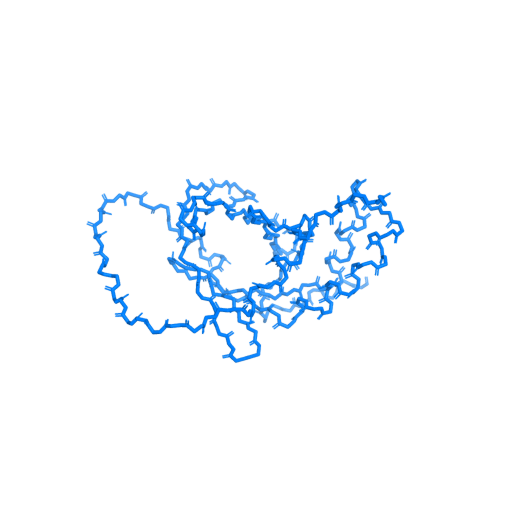1.00 86 PHE A O 1
ATOM 701 N N . ASN A 1 87 ? -2.511 2.471 11.311 1.00 90.69 87 ASN A N 1
ATOM 702 C CA . ASN A 1 87 ? -3.040 2.552 12.662 1.00 90.69 87 ASN A CA 1
ATOM 703 C C . ASN A 1 87 ? -4.553 2.265 12.611 1.00 90.69 87 ASN A C 1
ATOM 705 O O . ASN A 1 87 ? -5.069 1.819 11.588 1.00 90.69 87 ASN A O 1
ATOM 709 N N . LYS A 1 88 ? -5.269 2.476 13.722 1.00 88.69 88 LYS A N 1
ATOM 710 C CA . LYS A 1 88 ? -6.710 2.181 13.806 1.00 88.69 88 LYS A CA 1
ATOM 711 C C . LYS A 1 88 ? -7.561 3.064 12.892 1.00 88.69 88 LYS A C 1
ATOM 713 O O . LYS A 1 88 ? -8.453 2.544 12.242 1.00 88.69 88 LYS A O 1
ATOM 718 N N . ASP A 1 89 ? -7.248 4.352 12.814 1.00 88.50 89 ASP A N 1
ATOM 719 C CA . ASP A 1 89 ? -8.109 5.334 12.135 1.00 88.50 89 ASP A CA 1
ATOM 720 C C . ASP A 1 89 ? -7.348 6.124 11.055 1.00 88.50 89 ASP A C 1
ATOM 722 O O . ASP A 1 89 ? -7.864 7.063 10.450 1.00 88.50 89 ASP A O 1
ATOM 726 N N . GLU A 1 90 ? -6.094 5.748 10.795 1.00 88.94 90 GLU A N 1
ATOM 727 C CA . GLU A 1 90 ? -5.203 6.473 9.893 1.00 88.94 90 GLU A CA 1
ATOM 728 C C . GLU A 1 90 ? -4.161 5.562 9.232 1.00 88.94 90 GLU A C 1
ATOM 730 O O . GLU A 1 90 ? -3.770 4.511 9.753 1.00 88.94 90 GLU A O 1
ATOM 735 N N . MET A 1 91 ? -3.668 6.011 8.083 1.00 89.81 91 MET A N 1
ATOM 736 C CA . MET A 1 91 ? -2.428 5.554 7.476 1.00 89.81 91 MET A CA 1
ATOM 737 C C . MET A 1 91 ? -1.407 6.683 7.550 1.00 89.81 91 MET A C 1
ATOM 739 O O . MET A 1 91 ? -1.654 7.782 7.063 1.00 89.81 91 MET A O 1
ATOM 743 N N . VAL A 1 92 ? -0.231 6.393 8.093 1.00 88.06 92 VAL A N 1
ATOM 744 C CA . VAL A 1 92 ? 0.880 7.338 8.166 1.00 88.06 92 VAL A CA 1
ATOM 745 C C . VAL A 1 92 ? 1.930 6.978 7.126 1.00 88.06 92 VAL A C 1
ATOM 747 O O . VAL A 1 92 ? 2.444 5.857 7.101 1.00 88.06 92 VAL A O 1
ATOM 750 N N . THR A 1 93 ? 2.269 7.941 6.277 1.00 87.50 93 THR A N 1
ATOM 751 C CA . THR A 1 93 ? 3.378 7.852 5.326 1.00 87.50 93 THR A CA 1
ATOM 752 C C . THR A 1 93 ? 4.602 8.532 5.928 1.00 87.50 93 THR A C 1
ATOM 754 O O . THR A 1 93 ? 4.540 9.703 6.294 1.00 87.50 93 THR A O 1
ATOM 757 N N . ILE A 1 94 ? 5.715 7.809 6.045 1.00 84.19 94 ILE A N 1
ATOM 758 C CA . ILE A 1 94 ? 6.936 8.275 6.712 1.00 84.19 94 ILE A CA 1
ATOM 759 C C . ILE A 1 94 ? 8.057 8.361 5.680 1.00 84.19 94 ILE A C 1
ATOM 761 O O . ILE A 1 94 ? 8.459 7.342 5.117 1.00 84.19 94 ILE A O 1
ATOM 765 N N . GLU A 1 95 ? 8.592 9.559 5.468 1.00 84.94 95 GLU A N 1
ATOM 766 C CA . GLU A 1 95 ? 9.739 9.808 4.595 1.00 84.94 95 GLU A CA 1
ATOM 767 C C . GLU A 1 95 ? 10.823 10.575 5.360 1.00 84.94 95 GLU A C 1
ATOM 769 O O . GLU A 1 95 ? 10.631 11.722 5.767 1.00 84.94 95 GLU A O 1
ATOM 774 N N . ALA A 1 96 ? 11.981 9.934 5.550 1.00 81.75 96 ALA A N 1
ATOM 775 C CA . ALA A 1 96 ? 13.075 10.411 6.399 1.00 81.75 96 ALA A CA 1
ATOM 776 C C . ALA A 1 96 ? 12.625 10.724 7.842 1.00 81.75 96 ALA A C 1
ATOM 778 O O . ALA A 1 96 ? 12.675 9.846 8.698 1.00 81.75 96 ALA A O 1
ATOM 779 N N . VAL A 1 97 ? 12.187 11.958 8.097 1.00 79.88 97 VAL A N 1
ATOM 780 C CA . VAL A 1 97 ? 11.682 12.446 9.396 1.00 79.88 97 VAL A CA 1
ATOM 781 C C . VAL A 1 97 ? 10.305 13.108 9.291 1.00 79.88 97 VAL A C 1
ATOM 783 O O . VAL A 1 97 ? 9.782 13.592 10.289 1.00 79.88 97 VAL A O 1
ATOM 786 N N . LYS A 1 98 ? 9.725 13.168 8.089 1.00 84.69 98 LYS A N 1
ATOM 787 C CA . LYS A 1 98 ? 8.404 13.747 7.855 1.00 84.69 98 LYS A CA 1
ATOM 788 C C . LYS A 1 98 ? 7.357 12.645 7.899 1.00 84.69 98 LYS A C 1
ATOM 790 O O . LYS A 1 98 ? 7.468 11.663 7.164 1.00 84.69 98 LYS A O 1
ATOM 795 N N . GLU A 1 99 ? 6.339 12.838 8.723 1.00 86.75 99 GLU A N 1
ATOM 796 C CA . GLU A 1 99 ? 5.150 11.994 8.758 1.00 86.75 99 GLU A CA 1
ATOM 797 C C . GLU A 1 99 ? 3.989 12.740 8.091 1.00 86.75 99 GLU A C 1
ATOM 799 O O . GLU A 1 99 ? 3.821 13.943 8.284 1.00 86.75 99 GLU A O 1
ATOM 804 N N . HIS A 1 100 ? 3.228 12.026 7.266 1.00 82.19 100 HIS A N 1
ATOM 805 C CA . HIS A 1 100 ? 2.004 12.517 6.643 1.00 82.19 100 HIS A CA 1
ATOM 806 C C . HIS A 1 100 ? 0.880 11.562 7.008 1.00 82.19 100 HIS A C 1
ATOM 808 O O . HIS A 1 100 ? 0.920 10.382 6.648 1.00 82.19 100 HIS A O 1
ATOM 814 N N . GLU A 1 101 ? -0.098 12.074 7.737 1.00 85.88 101 GLU A N 1
ATOM 815 C CA . GLU A 1 101 ? -1.239 11.315 8.227 1.00 85.88 101 GLU A CA 1
ATOM 816 C C . GLU A 1 101 ? -2.386 11.406 7.222 1.00 85.88 101 GLU A C 1
ATOM 818 O O . GLU A 1 101 ? -2.701 12.472 6.692 1.00 85.88 101 GLU A O 1
ATOM 823 N N . LEU A 1 102 ? -3.005 10.264 6.948 1.00 83.88 102 LEU A N 1
ATOM 824 C CA . LEU A 1 102 ? -4.210 10.155 6.147 1.00 83.88 102 LEU A CA 1
ATOM 825 C C . LEU A 1 102 ? -5.266 9.454 6.990 1.00 83.88 102 LEU A C 1
ATOM 827 O O . LEU A 1 102 ? -5.130 8.261 7.259 1.00 83.88 102 LEU A O 1
ATOM 831 N N . ALA A 1 103 ? -6.321 10.168 7.373 1.00 88.44 103 ALA A N 1
ATOM 832 C CA . ALA A 1 103 ? -7.467 9.551 8.026 1.00 88.44 103 ALA A CA 1
ATOM 833 C C . ALA A 1 103 ? -8.113 8.538 7.071 1.00 88.44 103 ALA A C 1
ATOM 835 O O . ALA A 1 103 ? -8.449 8.866 5.929 1.00 88.44 103 ALA A O 1
ATOM 836 N N . ILE A 1 104 ? -8.272 7.302 7.532 1.00 87.06 104 ILE A N 1
ATOM 837 C CA . ILE A 1 104 ? -8.874 6.222 6.755 1.00 87.06 104 ILE A CA 1
ATOM 838 C C . ILE A 1 104 ? -9.952 5.538 7.582 1.00 87.06 104 ILE A C 1
ATOM 840 O O . ILE A 1 104 ? -9.846 5.411 8.796 1.00 87.06 104 ILE A O 1
ATOM 844 N N . SER A 1 105 ? -10.973 5.012 6.919 1.00 91.00 105 SER A N 1
ATOM 845 C CA . SER A 1 105 ? -11.947 4.140 7.578 1.00 91.00 105 SER A CA 1
ATOM 846 C C . SER A 1 105 ? -12.170 2.895 6.745 1.00 91.00 105 SER A C 1
ATOM 848 O O . SER A 1 105 ? -12.403 2.978 5.537 1.00 91.00 105 SER A O 1
ATOM 850 N N . LEU A 1 106 ? -12.118 1.724 7.374 1.00 93.19 106 LEU A N 1
ATOM 851 C CA . LEU A 1 106 ? -12.367 0.469 6.679 1.00 93.19 106 LEU A CA 1
ATOM 852 C C . LEU A 1 106 ? -13.853 0.361 6.316 1.00 93.19 106 LEU A C 1
ATOM 854 O O . LEU A 1 106 ? -14.738 0.489 7.155 1.00 93.19 106 LEU A O 1
ATOM 858 N N . THR A 1 107 ? -14.126 0.115 5.038 1.00 92.94 107 THR A N 1
ATOM 859 C CA . THR A 1 107 ? -15.495 0.003 4.503 1.00 92.94 107 THR A CA 1
ATOM 860 C C . THR A 1 107 ? -15.835 -1.405 4.053 1.00 92.94 107 THR A C 1
ATOM 862 O O . THR A 1 107 ? -16.999 -1.798 4.065 1.00 92.94 107 THR A O 1
ATOM 865 N N . LYS A 1 108 ? -14.827 -2.181 3.647 1.00 92.75 108 LYS A N 1
ATOM 866 C CA . LYS A 1 108 ? -15.014 -3.555 3.195 1.00 92.75 108 LYS A CA 1
ATOM 867 C C . LYS A 1 108 ? -13.783 -4.390 3.491 1.00 92.75 108 LYS A C 1
ATOM 869 O O . LYS A 1 108 ? -12.658 -3.971 3.233 1.00 92.75 108 LYS A O 1
ATOM 874 N N . GLN A 1 109 ? -14.026 -5.611 3.942 1.00 92.38 109 GLN A N 1
ATOM 875 C CA . GLN A 1 109 ? -13.010 -6.631 4.145 1.00 92.38 109 GLN A CA 1
ATOM 876 C C . GLN A 1 109 ? -13.418 -7.911 3.417 1.00 92.38 109 GLN A C 1
ATOM 878 O O . GLN A 1 109 ? -14.567 -8.345 3.483 1.00 92.38 109 GLN A O 1
ATOM 883 N N . THR A 1 110 ? -12.466 -8.514 2.715 1.00 90.81 110 THR A N 1
ATOM 884 C CA . THR A 1 110 ? -12.592 -9.832 2.090 1.00 90.81 110 THR A CA 1
ATOM 885 C C . THR A 1 110 ? -11.431 -10.725 2.530 1.00 90.81 110 THR A C 1
ATOM 887 O O . THR A 1 110 ? -10.534 -10.288 3.252 1.00 90.81 110 THR A O 1
ATOM 890 N N . LEU A 1 111 ? -11.415 -11.982 2.077 1.00 88.38 111 LEU A N 1
ATOM 891 C CA . LEU A 1 111 ? -10.295 -12.893 2.331 1.00 88.3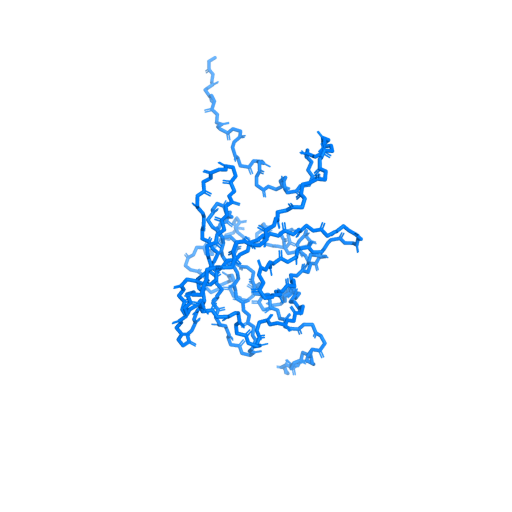8 111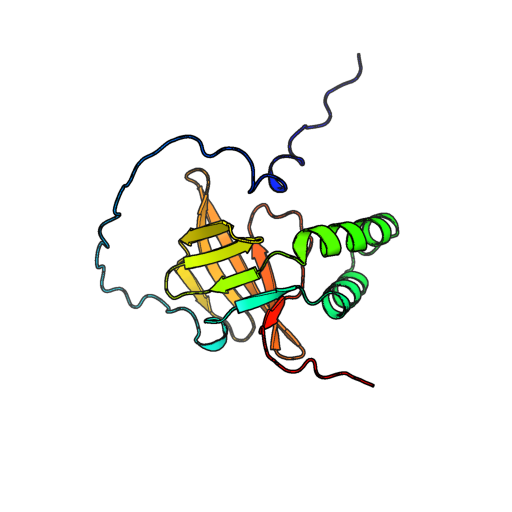 LEU A CA 1
ATOM 892 C C . LEU A 1 111 ? -8.966 -12.374 1.756 1.00 88.38 111 LEU A C 1
ATOM 894 O O . LEU A 1 111 ? -7.907 -12.654 2.313 1.00 88.38 111 LEU A O 1
ATOM 898 N N . THR A 1 112 ? -9.012 -11.614 0.659 1.00 89.50 112 THR A N 1
ATOM 899 C CA . THR A 1 112 ? -7.824 -11.212 -0.109 1.00 89.50 112 THR A CA 1
ATOM 900 C C . THR A 1 112 ? -7.609 -9.704 -0.168 1.00 89.50 112 THR A C 1
ATOM 902 O O . THR A 1 112 ? -6.612 -9.265 -0.737 1.00 89.50 112 THR A O 1
ATOM 905 N N . SER A 1 113 ? -8.518 -8.890 0.370 1.00 92.50 113 SER A N 1
ATOM 906 C CA . SER A 1 113 ? -8.416 -7.434 0.267 1.00 92.50 113 SER A CA 1
ATOM 907 C C . SER A 1 113 ? -9.154 -6.669 1.359 1.00 92.50 113 SER A C 1
ATOM 909 O O . SER A 1 113 ? -10.133 -7.145 1.936 1.00 92.50 113 SER A O 1
ATOM 911 N N . TYR A 1 114 ? -8.703 -5.437 1.558 1.00 92.88 114 TYR A N 1
ATOM 912 C CA . TYR A 1 114 ? -9.287 -4.417 2.413 1.00 92.88 114 TYR A CA 1
ATOM 913 C C . TYR A 1 114 ? -9.554 -3.169 1.576 1.00 92.88 114 TYR A C 1
ATOM 915 O O . TYR A 1 114 ? -8.730 -2.806 0.736 1.00 92.88 114 TYR A O 1
ATOM 923 N N . ILE A 1 115 ? -10.702 -2.527 1.778 1.00 92.31 115 ILE A N 1
ATOM 924 C CA . ILE A 1 115 ? -11.055 -1.271 1.111 1.00 92.31 115 ILE A CA 1
ATOM 925 C C . ILE A 1 115 ? -11.322 -0.222 2.175 1.00 92.31 115 ILE A C 1
ATOM 927 O O . ILE A 1 115 ? -12.285 -0.326 2.942 1.00 92.31 115 ILE A O 1
ATOM 931 N N . PHE A 1 116 ? -10.492 0.806 2.180 1.00 90.75 116 PHE A N 1
ATOM 932 C CA . PHE A 1 116 ? -10.629 1.964 3.039 1.00 90.75 116 PHE A CA 1
ATOM 933 C C . PHE A 1 116 ? -11.191 3.137 2.245 1.00 90.75 116 PHE A C 1
ATOM 935 O O . PHE A 1 116 ? -10.840 3.326 1.080 1.00 90.75 116 PHE A O 1
ATOM 942 N N . LYS A 1 117 ? -12.045 3.932 2.884 1.00 92.12 117 LYS A N 1
ATOM 943 C CA . LYS A 1 117 ? -12.410 5.267 2.407 1.00 92.12 117 LYS A CA 1
ATOM 944 C C . LYS A 1 117 ? -11.503 6.302 3.063 1.00 92.12 117 LYS A C 1
ATOM 946 O O . LYS A 1 117 ? -11.122 6.128 4.219 1.00 92.12 117 LYS A O 1
ATOM 951 N N . PHE A 1 118 ? -11.211 7.367 2.334 1.00 86.81 118 PHE A N 1
ATOM 952 C CA . PHE A 1 118 ? -10.580 8.579 2.848 1.00 86.81 118 PHE A CA 1
ATOM 953 C C . PHE A 1 118 ? -11.100 9.794 2.076 1.00 86.81 118 PHE A C 1
ATOM 955 O O . PHE A 1 118 ? -11.726 9.642 1.024 1.00 86.81 118 PHE A O 1
ATOM 962 N N . GLU A 1 119 ? -10.845 10.993 2.587 1.00 83.94 119 GLU A N 1
ATOM 963 C CA . GLU A 1 119 ? -11.166 12.247 1.903 1.00 83.94 119 GLU A CA 1
ATOM 964 C C . GLU A 1 119 ? -9.885 12.907 1.393 1.00 83.94 119 GLU A C 1
ATOM 966 O O . GLU A 1 119 ? -8.867 12.937 2.081 1.00 83.94 119 GLU A O 1
ATOM 971 N N . PHE A 1 120 ? -9.924 13.406 0.159 1.00 77.31 120 PHE A N 1
ATOM 972 C CA . PHE A 1 120 ? -8.830 14.159 -0.447 1.00 77.31 120 PHE A CA 1
ATOM 973 C C . PHE A 1 120 ? -9.401 15.205 -1.399 1.00 77.31 120 PHE A C 1
ATOM 975 O O . PHE A 1 120 ? -10.216 14.860 -2.260 1.00 77.31 120 PHE A O 1
ATOM 982 N N . ASP A 1 121 ? -8.982 16.464 -1.251 1.00 81.12 121 ASP A N 1
ATOM 983 C CA . ASP A 1 121 ? -9.555 17.620 -1.958 1.00 81.12 121 ASP A CA 1
ATOM 984 C C . ASP A 1 121 ? -11.095 17.646 -1.891 1.00 81.12 121 ASP A C 1
ATOM 986 O O . ASP A 1 121 ? -11.774 17.735 -2.921 1.00 81.12 121 ASP A O 1
ATOM 990 N N . ASP A 1 122 ? -11.647 17.466 -0.685 1.00 80.75 122 ASP A N 1
ATOM 991 C CA . ASP A 1 122 ? -13.091 17.412 -0.400 1.00 80.75 122 ASP A CA 1
ATOM 992 C C . ASP A 1 122 ? -13.862 16.354 -1.211 1.00 80.75 122 ASP A C 1
ATOM 994 O O . ASP A 1 122 ? -15.078 16.442 -1.412 1.00 80.75 122 ASP A O 1
ATOM 998 N N . LYS A 1 123 ? -13.159 15.336 -1.723 1.00 83.31 123 LYS A N 1
ATOM 999 C CA . LYS A 1 123 ? -13.751 14.237 -2.486 1.00 83.31 123 LYS A CA 1
ATOM 1000 C C . LYS A 1 123 ? -13.492 12.908 -1.793 1.00 83.31 123 LYS A C 1
ATOM 1002 O O . LYS A 1 123 ? -12.353 12.635 -1.411 1.00 83.31 123 LYS A O 1
ATOM 1007 N N . PRO A 1 124 ? -14.509 12.033 -1.706 1.00 85.31 124 PRO A N 1
ATOM 1008 C CA . PRO A 1 124 ? -14.300 10.680 -1.229 1.00 85.31 124 PRO A CA 1
ATOM 1009 C C . PRO A 1 124 ? -13.422 9.915 -2.221 1.00 85.31 124 PRO A C 1
ATOM 1011 O O . PRO A 1 124 ? -13.639 9.946 -3.437 1.00 85.31 124 PRO A O 1
ATOM 1014 N N . LYS A 1 125 ? -12.429 9.217 -1.682 1.00 87.31 125 LYS A N 1
ATOM 1015 C CA . LYS A 1 125 ? -11.480 8.367 -2.395 1.00 87.31 125 LYS A CA 1
ATOM 1016 C C . LYS A 1 125 ? -11.399 7.004 -1.726 1.00 87.31 125 LYS A C 1
ATOM 1018 O O . LYS A 1 125 ? -11.793 6.839 -0.569 1.00 87.31 125 LYS A O 1
ATOM 1023 N N . GLN A 1 126 ? -10.878 6.029 -2.461 1.00 89.00 126 GLN A N 1
ATOM 1024 C CA . GLN A 1 126 ? -10.662 4.680 -1.963 1.00 89.00 126 GLN A CA 1
ATOM 1025 C C . GLN A 1 126 ? -9.188 4.296 -1.976 1.00 89.00 126 GLN A C 1
ATOM 1027 O O . GLN A 1 126 ? -8.435 4.604 -2.901 1.00 89.00 126 GLN A O 1
ATOM 1032 N N . LEU A 1 127 ? -8.800 3.593 -0.917 1.00 87.62 127 LEU A N 1
ATOM 1033 C CA . LEU A 1 127 ? -7.521 2.926 -0.759 1.00 87.62 127 LEU A CA 1
ATOM 1034 C C . LEU A 1 127 ? -7.796 1.426 -0.664 1.00 87.62 127 LEU A C 1
ATOM 1036 O O . LEU A 1 127 ? -8.418 0.950 0.285 1.00 87.62 127 LEU A O 1
ATOM 1040 N N . GLN A 1 128 ? -7.334 0.674 -1.648 1.00 90.56 128 GLN A N 1
ATOM 1041 C CA . GLN A 1 128 ? -7.403 -0.773 -1.670 1.00 90.56 128 GLN A CA 1
ATOM 1042 C C . GLN A 1 128 ? -6.069 -1.369 -1.219 1.00 90.56 128 GLN A C 1
ATOM 1044 O O . GLN A 1 128 ? -5.017 -1.081 -1.785 1.00 90.56 128 GLN A O 1
ATOM 1049 N N . VAL A 1 129 ? -6.124 -2.260 -0.232 1.00 91.06 129 VAL A N 1
ATOM 1050 C CA . VAL A 1 129 ? -4.981 -3.063 0.209 1.00 91.06 129 VAL A CA 1
ATOM 1051 C C . VAL A 1 129 ? -5.248 -4.518 -0.146 1.00 91.06 129 VAL A C 1
ATOM 1053 O O . VAL A 1 129 ? -6.213 -5.110 0.328 1.00 91.06 129 VAL A O 1
ATOM 1056 N N . ILE A 1 130 ? -4.414 -5.102 -1.000 1.00 90.62 130 ILE A N 1
ATOM 1057 C CA . ILE A 1 130 ? -4.570 -6.475 -1.495 1.00 90.62 130 ILE A CA 1
ATOM 1058 C C . ILE A 1 130 ? -3.499 -7.355 -0.861 1.00 90.62 130 ILE A C 1
ATOM 1060 O O . ILE A 1 130 ? -2.314 -7.031 -0.920 1.00 90.62 130 ILE A O 1
ATOM 1064 N N . LYS A 1 131 ? -3.902 -8.491 -0.292 1.00 90.88 131 LYS A N 1
ATOM 1065 C CA . LYS A 1 131 ? -2.965 -9.491 0.225 1.00 90.88 131 LYS A CA 1
ATOM 1066 C C . LYS A 1 131 ? -2.223 -10.152 -0.933 1.00 90.88 131 LYS A C 1
ATOM 1068 O O . LYS A 1 131 ? -2.840 -10.622 -1.887 1.00 90.88 131 LYS A O 1
ATOM 1073 N N . ALA A 1 132 ? -0.903 -10.226 -0.825 1.00 86.25 132 ALA A N 1
ATOM 1074 C CA . ALA A 1 132 ? -0.027 -10.874 -1.789 1.00 86.25 132 ALA A CA 1
ATOM 1075 C C . ALA A 1 132 ? 0.751 -12.033 -1.142 1.00 86.25 132 ALA A C 1
ATOM 1077 O O . ALA A 1 132 ? 0.821 -12.184 0.081 1.00 86.25 132 ALA A O 1
ATOM 1078 N N . ALA A 1 133 ? 1.346 -12.883 -1.982 1.00 82.62 133 ALA A N 1
ATOM 1079 C CA . ALA A 1 133 ? 2.091 -14.057 -1.534 1.00 82.62 133 ALA A CA 1
ATOM 1080 C C . ALA A 1 133 ? 3.225 -13.693 -0.555 1.00 82.62 133 ALA A C 1
ATOM 1082 O O . ALA A 1 133 ? 3.806 -12.612 -0.610 1.00 82.62 133 ALA A O 1
ATOM 1083 N N . GLY A 1 134 ? 3.571 -14.610 0.353 1.00 81.19 134 GLY A N 1
ATOM 1084 C CA . GLY A 1 134 ? 4.653 -14.405 1.324 1.00 81.19 134 GLY A CA 1
ATOM 1085 C C . GLY A 1 134 ? 4.396 -13.287 2.342 1.00 81.19 134 GLY A C 1
ATOM 1086 O O . GLY A 1 134 ? 5.351 -12.706 2.846 1.00 81.19 134 GLY A O 1
ATOM 1087 N N . GLY A 1 135 ? 3.129 -12.979 2.645 1.00 84.56 135 GLY A N 1
ATOM 1088 C CA . GLY A 1 135 ? 2.727 -11.941 3.609 1.00 84.56 135 GLY A CA 1
ATOM 1089 C C . GLY A 1 135 ? 3.120 -10.524 3.196 1.00 84.56 135 GLY A C 1
ATOM 1090 O O . GLY A 1 135 ? 3.416 -9.694 4.051 1.00 84.56 135 GLY A O 1
ATOM 1091 N N . ARG A 1 136 ? 3.167 -10.284 1.885 1.00 89.81 136 ARG A N 1
ATOM 1092 C CA . ARG A 1 136 ? 3.266 -8.954 1.285 1.00 89.81 136 ARG A CA 1
ATOM 1093 C C . ARG A 1 136 ? 1.862 -8.377 1.107 1.00 89.81 136 ARG A C 1
ATOM 1095 O O . ARG A 1 136 ? 0.883 -9.123 1.074 1.00 89.81 136 ARG A O 1
ATOM 1102 N N . ILE A 1 137 ? 1.772 -7.069 0.934 1.00 90.88 137 ILE A N 1
ATOM 1103 C CA . ILE A 1 137 ? 0.543 -6.387 0.520 1.00 90.88 137 ILE A CA 1
ATOM 1104 C C . ILE A 1 137 ? 0.820 -5.506 -0.692 1.00 90.88 137 ILE A C 1
ATOM 1106 O O . ILE A 1 137 ? 1.950 -5.095 -0.922 1.00 90.88 137 ILE A O 1
ATOM 1110 N N . ASN A 1 138 ? -0.210 -5.207 -1.466 1.00 87.81 138 ASN A N 1
ATOM 1111 C CA . ASN A 1 138 ? -0.180 -4.206 -2.523 1.00 87.81 138 ASN A CA 1
ATOM 1112 C C . ASN A 1 138 ? -1.145 -3.086 -2.137 1.00 87.81 138 ASN A C 1
ATOM 1114 O O . ASN A 1 138 ? -2.292 -3.381 -1.798 1.00 87.81 138 ASN A O 1
ATOM 1118 N N . ILE A 1 139 ? -0.692 -1.836 -2.182 1.00 86.06 139 ILE A N 1
ATOM 1119 C CA . ILE A 1 139 ? -1.531 -0.668 -1.907 1.00 86.06 139 ILE A CA 1
ATOM 1120 C C . ILE A 1 139 ? -1.877 0.013 -3.228 1.00 86.06 139 ILE A C 1
ATOM 1122 O O . ILE A 1 139 ? -0.996 0.320 -4.028 1.00 86.06 139 ILE A O 1
ATOM 1126 N N . GLN A 1 140 ? -3.163 0.276 -3.440 1.00 82.62 140 GLN A N 1
ATOM 1127 C CA . GLN A 1 140 ? -3.686 0.993 -4.598 1.00 82.62 140 GLN A CA 1
ATOM 1128 C C . GLN A 1 140 ? -4.614 2.101 -4.105 1.00 82.62 140 GLN A C 1
ATOM 1130 O O . GLN A 1 140 ? -5.509 1.831 -3.313 1.00 82.62 140 GLN A O 1
ATOM 1135 N N . ALA A 1 141 ? -4.413 3.338 -4.550 1.00 75.94 141 ALA A N 1
ATOM 1136 C CA . ALA A 1 141 ? -5.266 4.463 -4.175 1.00 75.94 141 ALA A CA 1
ATOM 1137 C C . ALA A 1 141 ? -5.841 5.142 -5.419 1.00 75.94 141 ALA A C 1
ATOM 1139 O O . ALA A 1 141 ? -5.161 5.246 -6.444 1.00 75.94 141 ALA A O 1
ATOM 1140 N N . ASP A 1 142 ? -7.068 5.646 -5.317 1.00 63.38 142 ASP A N 1
ATOM 1141 C CA . ASP A 1 142 ? -7.705 6.409 -6.387 1.00 63.38 142 ASP A CA 1
ATOM 1142 C C . ASP A 1 142 ? -6.875 7.646 -6.756 1.00 63.38 142 ASP A C 1
ATOM 1144 O O . ASP A 1 142 ? -6.768 8.603 -5.991 1.00 63.38 142 ASP A O 1
ATOM 1148 N N . GLY A 1 143 ? -6.325 7.651 -7.970 1.00 51.91 143 GLY A N 1
ATOM 1149 C CA . GLY A 1 143 ? -5.483 8.734 -8.478 1.00 51.91 143 GLY A CA 1
ATOM 1150 C C . GLY A 1 143 ? -3.987 8.436 -8.433 1.00 51.91 143 GLY A C 1
ATOM 1151 O O . GLY A 1 143 ? -3.257 9.069 -9.189 1.00 51.91 143 GLY A O 1
ATOM 1152 N N . LEU A 1 144 ? -3.522 7.438 -7.668 1.00 52.00 144 LEU A N 1
ATOM 1153 C CA . LEU A 1 144 ? -2.154 6.941 -7.823 1.00 52.00 144 LEU A CA 1
ATOM 1154 C C . LEU A 1 144 ? -2.034 6.330 -9.225 1.00 52.00 144 LEU A 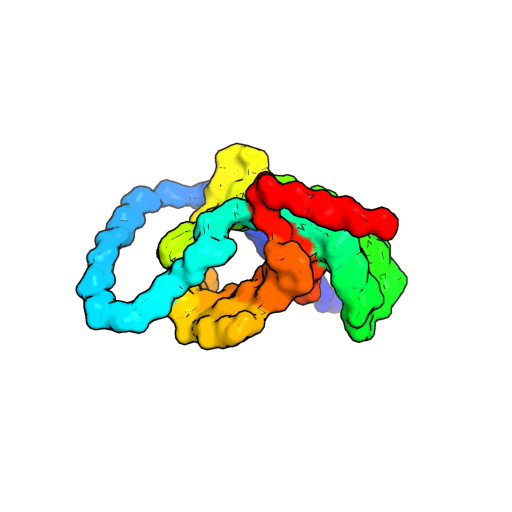C 1
ATOM 1156 O O . LEU A 1 144 ? -2.739 5.378 -9.561 1.00 52.00 144 LEU A O 1
ATOM 1160 N N . LEU A 1 145 ? -1.158 6.903 -10.060 1.00 42.78 145 LEU A N 1
ATOM 1161 C CA . LEU A 1 145 ? -0.722 6.284 -11.315 1.00 42.78 145 LEU A CA 1
ATOM 1162 C C . LEU A 1 145 ? -0.456 4.805 -11.025 1.00 42.78 145 LEU A C 1
ATOM 1164 O O . LEU A 1 145 ? 0.226 4.527 -10.044 1.00 42.78 145 LEU A O 1
ATOM 1168 N N . GLY A 1 146 ? -1.025 3.899 -11.831 1.00 42.91 146 GLY A N 1
ATOM 1169 C CA . GLY A 1 146 ? -1.182 2.453 -11.586 1.00 42.91 146 GLY A CA 1
ATOM 1170 C C . GLY A 1 146 ? 0.087 1.607 -11.389 1.00 42.91 146 GLY A C 1
ATOM 1171 O O . GLY A 1 146 ? 0.113 0.433 -11.753 1.00 42.91 146 GLY A O 1
ATOM 1172 N N . TYR A 1 147 ? 1.144 2.180 -10.828 1.00 53.81 147 TYR A N 1
ATOM 1173 C CA . TYR A 1 147 ? 2.328 1.508 -10.341 1.00 53.81 147 TYR A CA 1
ATOM 1174 C C . TYR A 1 147 ? 2.016 0.870 -8.992 1.00 53.81 147 TYR A C 1
ATOM 1176 O O . TYR A 1 147 ? 1.899 1.519 -7.957 1.00 53.81 147 TYR A O 1
ATOM 1184 N N . GLN A 1 148 ? 1.842 -0.440 -9.054 1.00 66.69 148 GLN A N 1
ATOM 1185 C CA . GLN A 1 148 ? 1.567 -1.302 -7.921 1.00 66.69 148 GLN A CA 1
ATOM 1186 C C . GLN A 1 148 ? 2.901 -1.756 -7.321 1.00 66.69 148 GLN A C 1
ATOM 1188 O O . GLN A 1 148 ? 3.602 -2.567 -7.931 1.00 66.69 148 GLN A O 1
ATOM 1193 N N . PHE A 1 149 ? 3.266 -1.233 -6.150 1.00 73.94 149 PHE A N 1
ATOM 1194 C CA . PHE A 1 149 ? 4.407 -1.747 -5.388 1.00 73.94 149 PHE A CA 1
ATOM 1195 C C . PHE A 1 149 ? 3.936 -2.799 -4.394 1.00 73.94 149 PHE A C 1
ATOM 1197 O O . PHE A 1 149 ? 2.900 -2.649 -3.744 1.00 73.94 149 PHE A O 1
ATOM 1204 N N . LEU A 1 150 ? 4.728 -3.860 -4.257 1.00 81.62 150 LEU A N 1
ATOM 1205 C CA . LEU A 1 150 ? 4.556 -4.794 -3.161 1.00 81.62 150 LEU A CA 1
ATOM 1206 C C . LEU A 1 150 ? 5.279 -4.246 -1.941 1.00 81.62 150 LEU A C 1
ATOM 1208 O O . LEU A 1 150 ? 6.475 -3.952 -1.977 1.00 81.62 150 LEU A O 1
ATOM 1212 N N . LEU A 1 151 ? 4.536 -4.148 -0.852 1.00 84.88 151 LEU A N 1
ATOM 1213 C CA . LEU A 1 151 ? 5.055 -3.816 0.451 1.00 84.88 151 LEU A CA 1
ATOM 1214 C C . LEU A 1 151 ? 5.208 -5.075 1.294 1.00 84.88 151 LEU A C 1
ATOM 1216 O O . LEU A 1 151 ? 4.419 -6.018 1.204 1.00 84.88 151 LEU A O 1
ATOM 1220 N N . TRP A 1 152 ? 6.218 -5.078 2.146 1.00 89.19 152 TRP A N 1
ATOM 1221 C CA . TRP A 1 152 ? 6.525 -6.154 3.075 1.00 89.19 152 TRP A CA 1
ATOM 1222 C C . TRP A 1 152 ? 6.578 -5.604 4.493 1.00 89.19 152 TRP A C 1
ATOM 1224 O O . TRP A 1 152 ? 6.914 -4.441 4.724 1.00 89.19 152 TRP A O 1
ATOM 1234 N N . LYS A 1 153 ? 6.211 -6.449 5.454 1.00 86.75 153 LYS A N 1
ATOM 1235 C CA . LYS A 1 153 ? 6.238 -6.089 6.868 1.00 86.75 153 LYS A CA 1
ATOM 1236 C C . LYS A 1 153 ? 7.681 -5.845 7.314 1.00 86.75 153 LYS A C 1
ATOM 1238 O O . LYS A 1 153 ? 8.520 -6.744 7.215 1.00 86.75 153 LYS A O 1
ATOM 1243 N N . LYS A 1 154 ? 7.946 -4.656 7.858 1.00 80.44 154 LYS A N 1
ATOM 1244 C CA . LYS A 1 154 ? 9.246 -4.282 8.423 1.00 80.44 154 LYS A CA 1
ATOM 1245 C C . LYS A 1 154 ? 9.656 -5.265 9.523 1.00 80.44 154 LYS A C 1
ATOM 1247 O O . LYS A 1 154 ? 8.856 -5.596 10.396 1.00 80.44 154 LYS A O 1
ATOM 1252 N N . GLY A 1 155 ? 10.916 -5.698 9.504 1.00 68.19 155 GLY A N 1
ATOM 1253 C CA . GLY A 1 155 ? 11.487 -6.571 10.536 1.00 68.19 155 GLY A CA 1
ATOM 1254 C C . GLY A 1 155 ? 11.087 -8.045 10.429 1.00 68.19 155 GLY A C 1
ATOM 1255 O O . GLY A 1 155 ? 11.500 -8.840 11.267 1.00 68.19 155 GLY A O 1
ATOM 1256 N N . ARG A 1 156 ? 10.323 -8.440 9.403 1.00 66.31 156 ARG A N 1
ATOM 1257 C CA . ARG A 1 156 ? 10.217 -9.853 9.038 1.00 66.31 156 ARG A CA 1
ATOM 1258 C C . ARG A 1 156 ? 11.517 -10.263 8.355 1.00 66.31 156 ARG A C 1
ATOM 1260 O O . ARG A 1 156 ? 11.991 -9.534 7.486 1.00 66.31 156 ARG A O 1
ATOM 1267 N N . GLU A 1 157 ? 12.077 -11.418 8.704 1.00 59.25 157 GLU A N 1
ATOM 1268 C CA . GLU A 1 157 ? 13.152 -11.991 7.896 1.00 59.25 157 GLU A CA 1
ATOM 1269 C C . GLU A 1 157 ? 12.648 -12.108 6.456 1.00 59.25 157 GLU A C 1
ATOM 1271 O O . GLU A 1 157 ? 11.598 -12.709 6.193 1.00 59.25 157 GLU A O 1
ATOM 1276 N N . ARG A 1 158 ? 13.368 -11.481 5.515 1.00 57.91 158 ARG A N 1
ATOM 1277 C CA . ARG A 1 158 ? 13.203 -11.818 4.106 1.00 57.91 158 ARG A CA 1
ATOM 1278 C C . ARG A 1 158 ? 13.491 -13.307 4.048 1.00 57.91 158 ARG A C 1
ATOM 1280 O O . ARG A 1 158 ? 14.615 -13.707 4.327 1.00 57.91 158 ARG A O 1
ATOM 1287 N N . LEU A 1 159 ? 12.476 -14.111 3.734 1.00 53.38 159 LEU A N 1
ATOM 1288 C CA . LEU A 1 159 ? 12.705 -15.479 3.301 1.00 53.38 159 LEU A CA 1
ATOM 1289 C C . LEU A 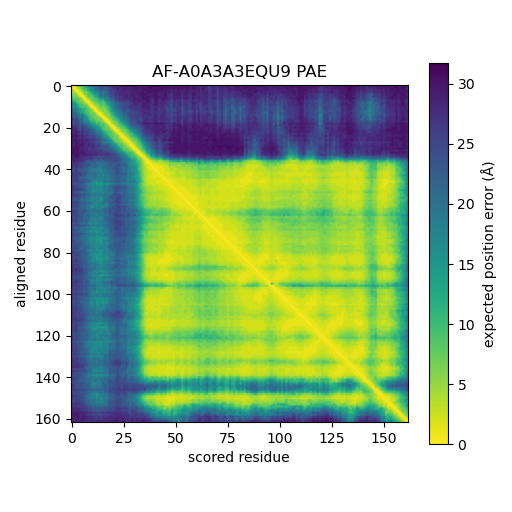1 159 ? 13.561 -15.342 2.045 1.00 53.38 159 LEU A C 1
ATOM 1291 O O . LEU A 1 159 ? 13.044 -15.070 0.963 1.00 53.38 159 LEU A O 1
ATOM 1295 N N . THR A 1 160 ? 14.877 -15.393 2.225 1.00 42.84 160 THR A N 1
ATOM 1296 C CA . THR A 1 160 ? 15.852 -15.495 1.156 1.00 42.84 160 THR A CA 1
ATOM 1297 C C . THR A 1 160 ? 15.554 -16.821 0.484 1.00 42.84 160 THR A C 1
ATOM 1299 O O . THR A 1 160 ? 15.983 -17.877 0.944 1.00 42.84 160 THR A O 1
ATOM 1302 N N . GLY A 1 161 ? 14.698 -16.772 -0.534 1.00 42.06 161 GLY A N 1
ATOM 1303 C CA . GLY A 1 161 ? 14.578 -17.846 -1.497 1.00 42.06 161 GLY A CA 1
ATOM 1304 C C . GLY A 1 161 ? 15.925 -17.966 -2.191 1.00 42.06 161 GLY A C 1
ATOM 1305 O O . GLY A 1 161 ? 16.419 -16.975 -2.727 1.00 42.06 161 GLY A O 1
ATOM 1306 N N . VAL A 1 162 ? 16.508 -19.152 -2.055 1.00 35.19 162 VAL A N 1
ATOM 1307 C CA . VAL A 1 162 ? 17.679 -19.671 -2.770 1.00 35.19 162 VAL A CA 1
ATOM 1308 C C . VAL A 1 162 ? 17.600 -19.369 -4.263 1.00 35.19 162 VAL A C 1
ATOM 1310 O O . VAL A 1 162 ? 16.487 -19.513 -4.821 1.00 35.19 162 VAL A O 1
#

Nearest PDB structures (foldseek):
  2qmi-assembly1_C  TM=6.778E-01  e=1.330E-01  Pyrococcus abyssi
  1pby-assembly1_A  TM=3.841E-01  e=2.431E+00  Paracoccus denitrificans
  4ghb-assembly1_B  TM=4.663E-01  e=9.064E+00  Bacteroides uniformis ATCC 8492

Secondary structure (DSSP, 8-state):
------TTSSGGG-SSS------------------PPPPPTTTSSEEEE-HHHHHHHHHTSTT--HHHHHHHHHHHHHHTTEEEEE-SSEEEEEETTEEEEEE-EEEEE-SSEEEEEEEETTEEEEEEEEEEGGGEEEEEETTS-S--PEEEETTS------

Radius of gyration: 17.67 Å; Cα contacts (8 Å, |Δi|>4): 214; chains: 1; bounding box: 39×47×52 Å

Foldseek 3Di:
DDDDDDPPPVVLVPPPDDDPDDDPDDPDDPDDPDPFDWDDPLQQAKWFFDLVVLLVVQCPDPPDDPVCVVCSVVVCVVRRQWMWGDDGQWIWIDHPHDIDIWGWGWDDDDPFKTWIWGADPNDIWIWIWGQDPPRWIWIDIVPPDPRTTIIHGPPDPPPPDD

Solvent-accessible surface area (backbone atoms only — not comparable to full-atom values): 10030 Å² total; per-residue (Å²): 142,82,82,90,79,79,86,69,76,64,60,77,77,50,89,78,78,85,85,88,76,92,75,95,72,85,77,76,80,79,86,69,95,60,96,67,57,71,57,57,74,91,55,61,41,49,29,31,56,33,64,69,60,20,51,57,52,46,68,70,38,96,80,55,44,73,69,52,64,69,45,46,62,57,54,46,64,71,46,52,64,39,32,42,32,38,53,78,54,31,38,34,41,36,44,94,88,48,75,46,80,40,62,35,43,53,75,46,79,58,100,53,36,38,34,27,40,33,75,55,93,94,33,86,40,45,38,38,40,33,64,41,81,92,73,24,33,32,63,48,43,75,79,57,72,91,74,62,48,31,27,32,52,64,90,58,80,75,80,76,77,129

Organism: NCBI:txid1703256

Sequence (162 aa):
MFKKITFNAIVLLVFNLTFYQASAQTHQAVSSINNELSVPEELLTTWELDEAASMEYAKKSAHWNEHIANLMPKLIATNKQIKYRFNKDEMVTIEAVKEHELAISLTKQTLTSYIFKFEFDDKPKQLQVIKAAGGRINIQADGLLGYQFLLWKKGRERLTGV

Mean predicted aligned error: 12.44 Å